Protein AF-A0A5C6PPE0-F1 (afdb_monomer_lite)

Organism: NCBI:txid433684

Foldseek 3Di:
DQCFLNPPPLVVCVVPVPDPAAEEEEDQDPVSLVNQCPDPSDDPVRYDYDHDDPVDPPDDDPDDPPPDPDDDDDCVVVVDDPVD

Sequence (84 aa):
VGCGVGNSVFPIINSIKETDAFLFCCDFSPYAVQLVKAHPEYNESVCHAFVHDICEETACFPFPPQSLDVILAVFVLSAIHPDR

Structure (mmCIF, N/CA/C/O backbone):
data_AF-A0A5C6PPE0-F1
#
_entry.id   AF-A0A5C6PPE0-F1
#
loop_
_atom_site.group_PDB
_atom_site.id
_atom_site.type_symbol
_atom_site.label_atom_id
_atom_site.label_alt_id
_atom_site.label_comp_id
_atom_site.label_asym_id
_atom_site.label_entity_id
_atom_site.label_seq_id
_atom_site.pdbx_PDB_ins_code
_atom_site.Cartn_x
_atom_site.Cartn_y
_atom_site.Cartn_z
_atom_site.occupancy
_atom_site.B_iso_or_equiv
_atom_site.auth_seq_id
_atom_site.auth_comp_id
_atom_site.auth_asym_id
_atom_site.auth_atom_id
_atom_site.pdbx_PDB_model_num
ATOM 1 N N . VAL A 1 1 ? -2.369 -0.500 -4.666 1.00 96.00 1 VAL A N 1
ATOM 2 C CA . VAL A 1 1 ? -1.203 -0.899 -5.483 1.00 96.00 1 VAL A CA 1
ATOM 3 C C . VAL A 1 1 ? -0.492 0.346 -5.987 1.00 96.00 1 VAL A C 1
ATOM 5 O O . VAL A 1 1 ? -1.171 1.241 -6.485 1.00 96.00 1 VAL A O 1
ATOM 8 N N . GLY A 1 2 ? 0.833 0.413 -5.831 1.00 96.38 2 GLY A N 1
ATOM 9 C CA . GLY A 1 2 ? 1.620 1.613 -6.132 1.00 96.38 2 GLY A CA 1
ATOM 10 C C . GLY A 1 2 ? 1.374 2.707 -5.096 1.00 96.38 2 GLY A C 1
ATOM 11 O O . GLY A 1 2 ? 0.923 3.797 -5.435 1.00 96.38 2 GLY A O 1
ATOM 12 N N . CYS A 1 3 ? 1.551 2.392 -3.808 1.00 97.25 3 CYS A N 1
ATOM 13 C CA . CYS A 1 3 ? 1.249 3.342 -2.738 1.00 97.25 3 CYS A CA 1
ATOM 14 C C . CYS A 1 3 ? 2.218 4.530 -2.692 1.00 97.25 3 CYS A C 1
ATOM 16 O O . CYS A 1 3 ? 1.879 5.557 -2.094 1.00 97.25 3 CYS A O 1
ATOM 18 N N . GLY A 1 4 ? 3.398 4.407 -3.314 1.00 96.94 4 GLY A N 1
ATOM 19 C CA . GLY A 1 4 ? 4.450 5.407 -3.255 1.00 96.94 4 GLY A CA 1
ATOM 20 C C . GLY A 1 4 ? 4.728 5.818 -1.812 1.00 96.94 4 GLY A C 1
ATOM 21 O O . GLY A 1 4 ? 4.719 4.993 -0.901 1.00 96.94 4 GLY A O 1
ATOM 22 N N . VAL A 1 5 ? 4.907 7.119 -1.592 1.00 97.12 5 VAL A N 1
ATOM 23 C CA . VAL A 1 5 ? 5.146 7.697 -0.258 1.00 97.12 5 VAL A CA 1
ATOM 24 C C . VAL A 1 5 ? 3.871 7.889 0.580 1.00 97.12 5 VAL A C 1
ATOM 26 O O . VAL A 1 5 ? 3.932 8.483 1.649 1.00 97.12 5 VAL A O 1
ATOM 29 N N . GLY A 1 6 ? 2.715 7.399 0.114 1.00 97.44 6 GLY A N 1
ATOM 30 C CA . GLY A 1 6 ? 1.487 7.344 0.913 1.00 97.44 6 GLY A CA 1
ATOM 31 C C . GLY A 1 6 ? 0.456 8.4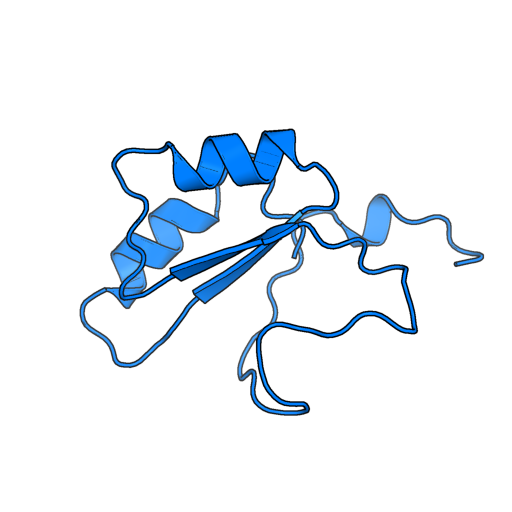51 0.668 1.00 97.44 6 GLY A C 1
ATOM 32 O O . GLY A 1 6 ? -0.531 8.511 1.393 1.00 97.44 6 GLY A O 1
ATOM 33 N N . ASN A 1 7 ? 0.597 9.276 -0.377 1.00 96.88 7 ASN A N 1
ATOM 34 C CA . ASN A 1 7 ? -0.324 10.398 -0.647 1.00 96.88 7 ASN A CA 1
ATOM 35 C C . ASN A 1 7 ? -1.805 9.989 -0.771 1.00 96.88 7 ASN A C 1
ATOM 37 O O . ASN A 1 7 ? -2.686 10.757 -0.398 1.00 96.88 7 ASN A O 1
ATOM 41 N N . SER A 1 8 ? -2.090 8.788 -1.281 1.00 96.31 8 SER A N 1
ATOM 42 C CA . SER A 1 8 ? -3.449 8.227 -1.273 1.00 96.31 8 SER A CA 1
ATOM 43 C C . SER A 1 8 ? -3.748 7.416 -0.011 1.00 96.31 8 SER A C 1
ATOM 45 O O . SER A 1 8 ? -4.903 7.307 0.376 1.00 96.31 8 SER A O 1
ATOM 47 N N . VAL A 1 9 ? -2.726 6.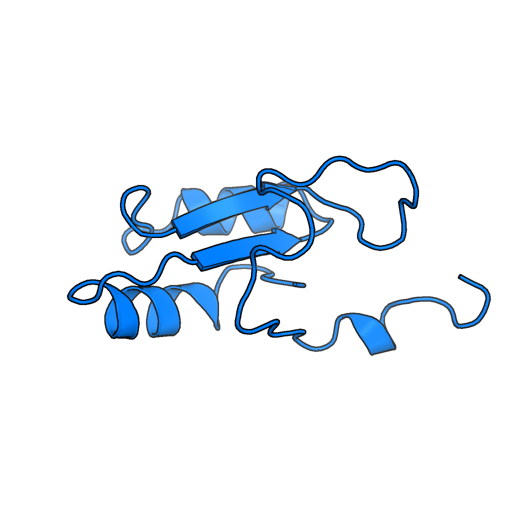856 0.642 1.00 97.94 9 VAL A N 1
ATOM 48 C CA . VAL A 1 9 ? -2.875 5.967 1.804 1.00 97.94 9 VAL A CA 1
ATOM 49 C C . VAL A 1 9 ? -3.460 6.719 2.996 1.00 97.94 9 VAL A C 1
ATOM 51 O O . VAL A 1 9 ? -4.453 6.267 3.555 1.00 97.94 9 VAL A O 1
ATOM 54 N N . PHE A 1 10 ? -2.902 7.873 3.369 1.00 98.06 10 PHE A N 1
ATOM 55 C CA . PHE A 1 10 ? -3.315 8.562 4.601 1.00 98.06 10 PHE A CA 1
ATOM 56 C C . PHE A 1 10 ? -4.744 9.125 4.554 1.00 98.06 10 PHE A C 1
ATOM 58 O O . PHE A 1 10 ? -5.504 8.873 5.493 1.00 98.06 10 PHE A O 1
ATOM 65 N N . PRO A 1 11 ? -5.194 9.775 3.457 1.00 97.44 11 PRO A N 1
ATOM 66 C CA . PRO A 1 11 ? -6.597 10.167 3.336 1.00 97.44 11 PRO A CA 1
ATOM 67 C C . PRO A 1 11 ? -7.565 8.977 3.411 1.00 97.44 11 PRO A C 1
ATOM 69 O O . PRO A 1 11 ? -8.645 9.104 3.992 1.00 97.44 11 PRO A O 1
ATOM 72 N N . ILE A 1 12 ? -7.179 7.814 2.865 1.00 97.44 12 ILE A N 1
ATOM 73 C CA . ILE A 1 12 ? -7.983 6.588 2.951 1.00 97.44 12 ILE A CA 1
ATOM 74 C C . ILE A 1 12 ? -8.035 6.091 4.395 1.00 97.44 12 ILE A C 1
ATOM 76 O O . ILE A 1 12 ? -9.136 5.898 4.900 1.00 97.44 12 ILE A O 1
ATOM 80 N N . ILE A 1 13 ? -6.890 5.962 5.081 1.00 97.44 13 ILE A N 1
ATOM 81 C CA . ILE A 1 13 ? -6.827 5.578 6.503 1.00 97.44 13 ILE A CA 1
ATOM 82 C C . ILE A 1 13 ? -7.772 6.452 7.331 1.00 97.44 13 ILE A C 1
ATOM 84 O O . ILE A 1 13 ? -8.609 5.938 8.069 1.00 97.44 13 ILE A O 1
ATOM 88 N N . ASN A 1 14 ? -7.691 7.775 7.169 1.00 96.56 14 ASN A N 1
ATOM 89 C CA . ASN A 1 14 ? -8.526 8.699 7.928 1.00 96.56 14 ASN A CA 1
ATOM 90 C C . ASN A 1 14 ? -10.029 8.555 7.620 1.00 96.56 14 ASN A C 1
ATOM 92 O O . ASN A 1 14 ? -10.852 8.830 8.491 1.00 96.56 14 ASN A O 1
ATOM 96 N N . SER A 1 15 ? -10.381 8.118 6.409 1.00 96.62 15 SER A N 1
ATOM 97 C CA . SER A 1 15 ? -11.771 7.904 5.989 1.00 96.62 15 SER A CA 1
ATOM 98 C C . SER A 1 15 ? -12.346 6.572 6.477 1.00 96.62 15 SER A C 1
ATOM 100 O O . SER A 1 15 ? -13.549 6.488 6.703 1.00 96.62 15 SER A O 1
ATOM 102 N N . ILE A 1 16 ? -11.509 5.540 6.644 1.00 96.38 16 ILE A N 1
ATOM 103 C CA . ILE A 1 16 ? -11.956 4.185 7.012 1.00 96.38 16 ILE A CA 1
ATOM 104 C C . ILE A 1 16 ? -11.783 3.849 8.496 1.00 96.38 16 ILE A C 1
ATOM 106 O O . ILE A 1 16 ? -12.306 2.833 8.939 1.00 96.38 16 ILE A O 1
ATOM 110 N N . LYS A 1 17 ? -11.071 4.672 9.275 1.00 93.88 17 LYS A N 1
ATOM 111 C CA . LYS A 1 17 ? -10.680 4.349 10.662 1.00 93.88 17 LYS A CA 1
ATOM 112 C C . LYS A 1 17 ? -11.829 4.039 11.636 1.00 93.88 17 LYS A C 1
ATOM 114 O O . LYS A 1 17 ? -11.587 3.374 12.632 1.00 93.88 17 LYS A O 1
ATOM 119 N N . GLU A 1 18 ? -13.047 4.504 11.351 1.00 94.44 18 GLU A N 1
ATOM 120 C CA . GLU A 1 18 ? -14.260 4.244 12.153 1.00 94.44 18 GLU A CA 1
ATOM 121 C C . GLU A 1 18 ? -15.191 3.212 11.481 1.00 94.44 18 GLU A C 1
ATOM 123 O O . GLU A 1 18 ? -16.402 3.210 11.696 1.00 94.44 18 GLU A O 1
ATOM 128 N N . THR A 1 19 ? -14.645 2.378 10.595 1.00 95.88 19 THR A N 1
ATOM 129 C CA . THR A 1 19 ? -15.370 1.339 9.852 1.00 95.88 19 THR A CA 1
ATOM 130 C C . THR A 1 19 ? -14.678 -0.013 10.025 1.00 95.88 19 THR A C 1
ATOM 132 O O . THR A 1 19 ? -13.543 -0.071 10.491 1.00 95.88 19 THR A O 1
ATOM 135 N N . ASP A 1 20 ? -15.322 -1.092 9.578 1.00 95.06 20 ASP A N 1
ATOM 136 C CA . ASP A 1 20 ? -14.725 -2.437 9.569 1.00 95.06 20 ASP A CA 1
ATOM 137 C C . ASP A 1 20 ? -13.795 -2.684 8.360 1.00 95.06 20 ASP A C 1
ATOM 139 O O . ASP A 1 20 ? -13.377 -3.815 8.107 1.00 95.06 20 ASP A O 1
ATOM 143 N N . ALA A 1 21 ? -13.481 -1.649 7.572 1.00 97.19 21 ALA A N 1
ATOM 144 C CA . ALA A 1 21 ? -12.609 -1.778 6.411 1.00 97.19 21 ALA A CA 1
ATOM 145 C C . ALA A 1 21 ? -11.124 -1.796 6.807 1.00 97.19 21 ALA A C 1
ATOM 147 O O . ALA A 1 21 ? -10.683 -1.089 7.714 1.00 97.19 21 ALA A O 1
ATOM 148 N N . PHE A 1 22 ? -10.332 -2.561 6.056 1.00 98.00 22 PHE A N 1
ATOM 149 C CA . PHE A 1 22 ? -8.890 -2.675 6.245 1.00 98.00 22 PHE A CA 1
ATOM 150 C C . PHE A 1 22 ? -8.147 -2.376 4.941 1.00 98.00 22 PHE A C 1
ATOM 152 O O . PHE A 1 22 ? -8.502 -2.888 3.878 1.00 98.00 22 PHE A O 1
ATOM 159 N N . LEU A 1 23 ? -7.096 -1.559 5.010 1.00 98.38 23 LEU A N 1
ATOM 160 C CA . LEU A 1 23 ? -6.304 -1.163 3.850 1.00 98.38 23 LEU A CA 1
ATOM 161 C C . LEU A 1 23 ? -5.027 -1.998 3.726 1.00 98.38 23 LEU A C 1
ATOM 163 O O . LEU A 1 23 ? -4.103 -1.880 4.523 1.00 98.38 23 LEU A O 1
ATOM 167 N N . PHE A 1 24 ? -4.907 -2.754 2.641 1.00 98.38 24 PHE A N 1
ATOM 168 C CA . PHE A 1 24 ? -3.618 -3.274 2.194 1.00 98.38 24 PHE A CA 1
ATOM 169 C C . PHE A 1 24 ? -3.018 -2.323 1.160 1.00 98.38 24 PHE A C 1
ATOM 171 O O . PHE A 1 24 ? -3.654 -1.997 0.154 1.00 98.38 24 PHE A O 1
ATOM 178 N N . CYS A 1 25 ? -1.783 -1.873 1.378 1.00 98.06 25 CYS A N 1
ATOM 179 C CA . CYS A 1 25 ? -1.081 -1.026 0.420 1.00 98.06 25 CYS A CA 1
ATOM 180 C C . CYS A 1 25 ? 0.339 -1.540 0.163 1.00 98.06 25 CYS A C 1
ATOM 182 O O . CYS A 1 25 ? 0.999 -2.083 1.046 1.00 98.06 25 CYS A O 1
ATOM 184 N N . CYS A 1 26 ? 0.796 -1.414 -1.081 1.00 97.81 26 CYS A N 1
ATOM 185 C CA . CYS A 1 26 ? 2.099 -1.919 -1.485 1.00 97.81 26 CYS A CA 1
ATOM 186 C C . CYS A 1 26 ? 2.751 -1.062 -2.558 1.00 97.81 26 CYS A C 1
ATOM 188 O O . CYS A 1 26 ? 2.065 -0.396 -3.344 1.00 97.81 26 CYS A O 1
ATOM 190 N N . ASP A 1 27 ? 4.074 -1.133 -2.588 1.00 97.81 27 ASP A N 1
ATOM 191 C CA . ASP A 1 27 ? 4.936 -0.560 -3.612 1.00 97.81 27 ASP A CA 1
ATOM 192 C C . ASP A 1 27 ? 6.138 -1.487 -3.836 1.00 97.81 27 ASP A C 1
ATOM 194 O O . ASP A 1 27 ? 6.553 -2.195 -2.911 1.00 97.81 27 ASP A O 1
ATOM 198 N N . PHE A 1 28 ? 6.713 -1.478 -5.040 1.00 95.44 28 PHE A N 1
ATOM 199 C CA . PHE A 1 28 ? 7.918 -2.261 -5.326 1.00 95.44 28 PHE A CA 1
ATOM 200 C C . PHE A 1 28 ? 9.145 -1.679 -4.608 1.00 95.44 28 PHE A C 1
ATOM 202 O O . PHE A 1 28 ? 10.112 -2.394 -4.359 1.00 95.44 28 PHE A O 1
ATOM 209 N N . SER A 1 29 ? 9.115 -0.385 -4.261 1.00 96.75 29 SER A N 1
ATOM 210 C CA . SER A 1 29 ? 10.198 0.309 -3.571 1.00 96.75 29 SER A CA 1
ATOM 211 C C . SER A 1 29 ? 10.141 0.088 -2.052 1.00 96.75 29 SER A C 1
ATOM 213 O O . SER A 1 29 ? 9.232 0.599 -1.384 1.00 96.75 29 SER A O 1
ATOM 215 N N . PRO A 1 30 ? 11.153 -0.568 -1.445 1.00 97.94 30 PRO A N 1
ATOM 216 C CA . PRO A 1 30 ? 11.239 -0.696 0.010 1.00 97.94 30 PRO A CA 1
ATOM 217 C C . PRO A 1 30 ? 11.293 0.655 0.723 1.00 97.94 30 PRO A C 1
ATOM 219 O O . PRO A 1 30 ? 10.741 0.812 1.810 1.00 97.94 30 PRO A O 1
ATOM 222 N N . TYR A 1 31 ? 11.924 1.645 0.089 1.00 98.44 31 TYR A N 1
ATOM 223 C CA . TYR A 1 31 ? 12.035 2.996 0.626 1.00 98.44 31 TYR A CA 1
ATOM 224 C C . TYR A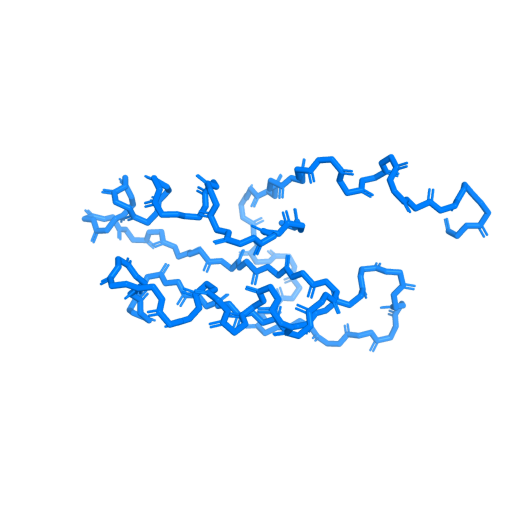 1 31 ? 10.675 3.701 0.683 1.00 98.44 31 TYR A C 1
ATOM 226 O O . TYR A 1 31 ? 10.353 4.344 1.679 1.00 98.44 31 TYR A O 1
ATOM 234 N N . ALA A 1 32 ? 9.838 3.533 -0.344 1.00 98.19 32 ALA A N 1
ATOM 235 C CA . ALA A 1 32 ? 8.486 4.085 -0.359 1.00 98.19 32 ALA A CA 1
ATOM 236 C C . ALA A 1 32 ? 7.630 3.502 0.781 1.00 98.19 32 ALA A C 1
ATOM 238 O O . ALA A 1 32 ? 7.023 4.245 1.552 1.00 98.19 32 ALA A O 1
ATOM 239 N N . VAL A 1 33 ? 7.670 2.178 0.961 1.00 98.50 33 VAL A N 1
ATOM 240 C CA . VAL A 1 33 ? 6.970 1.489 2.058 1.00 98.50 33 VAL A CA 1
ATOM 241 C C . VAL A 1 33 ? 7.500 1.915 3.428 1.00 98.50 33 VAL A C 1
ATOM 243 O O . VAL A 1 33 ? 6.715 2.107 4.356 1.00 98.50 33 VAL A O 1
ATOM 246 N N . GLN A 1 34 ? 8.814 2.107 3.570 1.00 98.62 34 GLN A N 1
ATOM 247 C CA . GLN A 1 34 ? 9.409 2.635 4.798 1.00 98.62 34 GLN A CA 1
ATOM 248 C C . GLN A 1 34 ? 8.865 4.031 5.131 1.00 98.62 34 GLN A C 1
ATOM 250 O O . GLN A 1 34 ? 8.506 4.277 6.281 1.00 98.62 34 GLN A O 1
ATOM 255 N N . LEU A 1 35 ? 8.775 4.927 4.142 1.00 98.62 35 LEU A N 1
ATOM 256 C CA . LEU A 1 35 ? 8.217 6.269 4.332 1.00 98.62 35 LEU A CA 1
ATOM 257 C C . LEU A 1 35 ? 6.741 6.222 4.740 1.00 98.62 35 LEU A C 1
ATOM 259 O O . LEU A 1 35 ? 6.346 6.960 5.639 1.00 98.62 35 LEU A O 1
ATOM 263 N N . VAL A 1 36 ? 5.949 5.321 4.147 1.00 98.62 36 VAL A N 1
ATOM 264 C CA . VAL A 1 36 ? 4.545 5.119 4.542 1.00 98.62 36 VAL A CA 1
ATOM 265 C C . VAL A 1 36 ? 4.448 4.695 6.006 1.00 98.62 36 VAL A C 1
ATOM 267 O O . VAL A 1 36 ? 3.696 5.304 6.759 1.00 98.62 36 VAL A O 1
ATOM 270 N N . LYS A 1 37 ? 5.231 3.693 6.427 1.00 98.56 37 LYS A N 1
ATOM 271 C CA . LYS A 1 37 ? 5.214 3.179 7.808 1.00 98.56 37 LYS A CA 1
ATOM 272 C C . LYS A 1 37 ? 5.727 4.181 8.842 1.00 98.56 37 LYS A C 1
ATOM 274 O O . LYS A 1 37 ? 5.294 4.144 9.986 1.00 98.56 37 LYS A O 1
ATOM 279 N N . ALA A 1 38 ? 6.661 5.050 8.459 1.00 98.31 38 ALA A N 1
ATOM 280 C CA . ALA A 1 38 ? 7.228 6.066 9.343 1.00 98.31 38 ALA A CA 1
ATOM 281 C C . ALA A 1 38 ? 6.335 7.311 9.497 1.00 98.31 38 ALA A C 1
ATOM 283 O O . ALA A 1 38 ? 6.630 8.177 10.323 1.00 98.31 38 ALA A O 1
ATOM 284 N N . HIS A 1 39 ? 5.277 7.440 8.693 1.00 98.38 39 HIS A N 1
ATOM 285 C CA . HIS A 1 39 ? 4.409 8.608 8.719 1.00 98.38 39 HIS A CA 1
ATOM 286 C C . HIS A 1 39 ? 3.537 8.636 9.992 1.00 98.38 39 HIS A C 1
ATOM 288 O O . HIS A 1 39 ? 2.968 7.604 10.346 1.00 98.38 39 HIS A O 1
ATOM 294 N N . PRO A 1 40 ? 3.345 9.795 10.658 1.00 97.62 40 PRO A N 1
ATOM 295 C CA . PRO A 1 40 ? 2.567 9.883 11.903 1.00 97.62 40 PRO A CA 1
ATOM 296 C C . PRO A 1 40 ? 1.101 9.445 11.791 1.00 97.62 40 PRO A C 1
ATOM 298 O O . PRO A 1 40 ? 0.501 9.045 12.781 1.00 97.62 40 PRO A O 1
ATOM 301 N N . GLU A 1 41 ? 0.517 9.542 10.595 1.00 96.75 41 GLU A N 1
ATOM 302 C CA . GLU A 1 41 ? -0.865 9.112 10.329 1.00 96.75 41 GLU A CA 1
ATOM 303 C C . GLU A 1 41 ? -0.979 7.627 9.952 1.00 96.75 41 GLU A C 1
ATOM 305 O O . GLU A 1 41 ? -2.079 7.136 9.698 1.00 96.75 41 GLU A O 1
ATOM 310 N N . TYR A 1 42 ? 0.139 6.898 9.882 1.00 98.00 42 TYR A N 1
ATOM 311 C CA . TYR A 1 42 ? 0.091 5.460 9.671 1.00 98.00 42 TYR A CA 1
ATOM 312 C C . TYR A 1 42 ? -0.511 4.776 10.898 1.00 98.00 42 TYR A C 1
ATOM 314 O O . TYR A 1 42 ? -0.100 5.018 12.032 1.00 98.00 42 TYR A O 1
ATOM 322 N N . ASN A 1 43 ? -1.489 3.905 10.663 1.00 96.88 43 ASN A N 1
ATOM 323 C CA . ASN A 1 43 ? -2.154 3.159 11.717 1.00 96.88 43 ASN A CA 1
ATOM 324 C C . ASN A 1 43 ? -2.223 1.674 11.349 1.00 96.88 43 ASN A C 1
ATOM 326 O O . ASN A 1 43 ? -2.986 1.278 10.467 1.00 96.88 43 ASN A O 1
ATOM 330 N N . GLU A 1 44 ? -1.450 0.856 12.064 1.00 96.88 44 GLU A N 1
ATOM 331 C CA . GLU A 1 44 ? -1.380 -0.595 11.865 1.00 96.88 44 GLU A CA 1
ATOM 332 C C . GLU A 1 44 ? -2.698 -1.319 12.170 1.00 96.88 44 GLU A C 1
ATOM 334 O O . GLU A 1 44 ? -2.908 -2.426 11.681 1.00 96.88 44 GLU A O 1
ATOM 339 N N . SER A 1 45 ? -3.614 -0.704 12.931 1.00 96.38 45 SER A N 1
ATOM 340 C CA . SER A 1 45 ? -4.908 -1.320 13.241 1.00 96.38 45 SER A CA 1
ATOM 341 C C . SER A 1 45 ? -5.862 -1.359 12.044 1.00 96.38 45 SER A C 1
ATOM 343 O O . SER A 1 45 ? -6.797 -2.152 12.047 1.00 96.38 45 SER A O 1
ATOM 345 N N . VAL A 1 46 ? -5.651 -0.504 11.037 1.00 97.56 46 VAL A N 1
ATOM 346 C CA . VAL A 1 46 ? -6.528 -0.376 9.855 1.00 97.56 46 VAL A CA 1
ATOM 347 C C . VAL A 1 46 ? -5.763 -0.405 8.532 1.00 97.56 46 VAL A C 1
ATOM 349 O O . VAL A 1 46 ? -6.369 -0.298 7.467 1.00 97.56 46 VAL A O 1
ATOM 352 N N . CYS A 1 47 ? -4.434 -0.522 8.571 1.00 98.25 47 CYS A N 1
ATOM 353 C CA . CYS A 1 47 ? -3.599 -0.531 7.380 1.00 98.25 47 CYS A CA 1
ATOM 354 C C . CYS A 1 47 ? -2.393 -1.464 7.527 1.00 98.25 47 CYS A C 1
ATOM 356 O O . CYS A 1 47 ? -1.692 -1.446 8.535 1.00 98.25 47 CYS A O 1
ATOM 358 N N . HIS A 1 48 ? -2.081 -2.207 6.465 1.00 98.44 48 HIS A N 1
ATOM 359 C CA . HIS A 1 48 ? -0.844 -2.968 6.325 1.00 98.44 48 HIS A CA 1
ATOM 360 C C . HIS A 1 48 ? -0.099 -2.561 5.051 1.00 98.44 48 HIS A C 1
ATOM 362 O O . HIS A 1 48 ? -0.528 -2.873 3.936 1.00 98.44 48 HIS A O 1
ATOM 368 N N . ALA A 1 49 ? 1.037 -1.880 5.226 1.00 98.44 49 ALA A N 1
ATOM 369 C CA . ALA A 1 49 ? 1.956 -1.549 4.142 1.00 98.44 49 ALA A CA 1
ATOM 370 C C . ALA A 1 49 ? 3.014 -2.652 3.943 1.00 98.44 49 ALA A C 1
ATOM 372 O O . ALA A 1 49 ? 3.668 -3.073 4.904 1.00 98.44 49 ALA A O 1
ATOM 373 N N . PHE A 1 50 ? 3.240 -3.097 2.707 1.00 98.19 50 PHE A N 1
ATOM 374 C CA . PHE A 1 50 ? 4.225 -4.141 2.393 1.00 98.19 50 PHE A CA 1
ATOM 375 C C . PHE A 1 50 ? 4.936 -3.901 1.059 1.00 98.19 50 PHE A C 1
ATOM 377 O O . PHE A 1 50 ? 4.411 -3.245 0.164 1.00 98.19 50 PHE A O 1
ATOM 384 N N . VAL A 1 51 ? 6.162 -4.414 0.941 1.00 97.25 51 VAL A N 1
ATOM 385 C 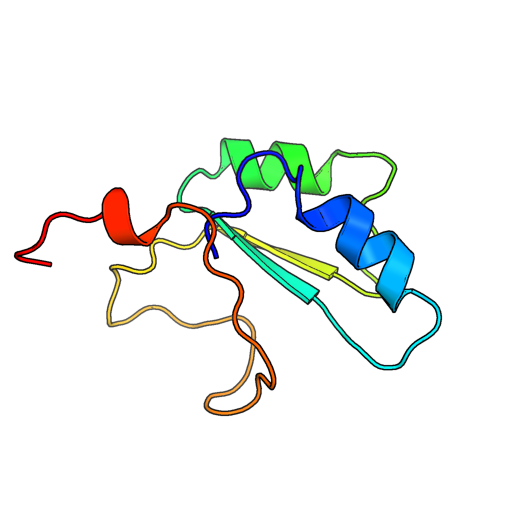CA . VAL A 1 51 ? 6.941 -4.335 -0.302 1.00 97.25 51 VAL A CA 1
ATOM 386 C C . VAL A 1 51 ? 6.483 -5.443 -1.232 1.00 97.25 51 VAL A C 1
ATOM 388 O O . VAL A 1 51 ? 6.402 -6.594 -0.803 1.00 97.25 51 VAL A O 1
ATOM 391 N N . HIS A 1 52 ? 6.175 -5.100 -2.480 1.00 96.12 52 HIS A N 1
ATOM 392 C CA . HIS A 1 52 ? 5.737 -6.084 -3.461 1.00 96.12 52 HIS A CA 1
ATOM 393 C C . HIS A 1 52 ? 5.932 -5.597 -4.899 1.00 96.12 52 HIS A C 1
ATOM 395 O O . HIS A 1 52 ? 5.466 -4.509 -5.247 1.00 96.12 52 HIS A O 1
ATOM 401 N N . ASP A 1 53 ? 6.569 -6.420 -5.734 1.00 93.69 53 ASP A N 1
ATOM 402 C CA . ASP A 1 53 ? 6.539 -6.266 -7.190 1.00 93.69 53 ASP A CA 1
ATOM 403 C C . ASP A 1 53 ? 5.312 -7.005 -7.732 1.00 93.69 53 ASP A C 1
ATOM 405 O O . ASP A 1 53 ? 5.228 -8.226 -7.660 1.00 93.69 53 ASP A O 1
ATOM 409 N N . ILE A 1 54 ? 4.348 -6.265 -8.281 1.00 91.56 54 ILE A N 1
ATOM 410 C CA . ILE A 1 54 ? 3.125 -6.868 -8.830 1.00 91.56 54 ILE A CA 1
ATOM 411 C C . ILE A 1 54 ? 3.349 -7.644 -10.134 1.00 91.56 54 ILE A C 1
ATOM 413 O O . ILE A 1 54 ? 2.421 -8.295 -10.603 1.00 91.56 54 ILE A O 1
ATOM 417 N N . CYS A 1 55 ? 4.548 -7.580 -10.717 1.00 90.75 55 CYS A N 1
ATOM 418 C CA . CYS A 1 55 ? 4.935 -8.421 -11.847 1.00 90.75 55 CYS A CA 1
ATOM 419 C C . CYS A 1 55 ? 5.417 -9.816 -11.406 1.00 90.75 55 CYS A C 1
ATOM 421 O O . CYS A 1 55 ? 5.738 -10.643 -12.256 1.00 90.75 55 CYS A O 1
ATOM 423 N N . GLU A 1 56 ? 5.551 -10.075 -10.102 1.00 90.56 56 GLU A N 1
ATOM 424 C CA . GLU A 1 56 ? 6.029 -11.359 -9.590 1.00 90.56 56 GLU A CA 1
ATOM 425 C C . GLU A 1 56 ? 4.869 -12.362 -9.455 1.00 90.56 56 GLU A C 1
ATOM 427 O O . GLU A 1 56 ? 4.120 -12.356 -8.481 1.00 90.56 56 GLU A O 1
ATOM 432 N N . GLU A 1 57 ? 4.730 -13.262 -10.434 1.00 84.00 57 GLU A N 1
ATOM 433 C CA . GLU A 1 57 ? 3.614 -14.226 -10.515 1.00 84.00 57 GLU A CA 1
ATOM 434 C C . GLU A 1 57 ? 3.529 -15.200 -9.328 1.00 84.00 57 GLU A C 1
ATOM 436 O O . GLU A 1 57 ? 2.451 -15.684 -8.984 1.00 84.00 57 GLU A O 1
ATOM 441 N N . THR A 1 58 ? 4.664 -15.511 -8.697 1.00 84.81 58 THR A N 1
ATOM 442 C CA . THR A 1 58 ? 4.747 -16.466 -7.581 1.00 84.81 58 THR A CA 1
ATOM 443 C C . THR A 1 58 ? 4.618 -15.810 -6.212 1.00 84.81 58 THR A C 1
ATOM 445 O O . THR A 1 58 ? 4.811 -16.476 -5.192 1.00 84.81 58 THR A O 1
ATOM 448 N N . ALA A 1 59 ? 4.347 -14.508 -6.162 1.00 80.12 59 ALA A N 1
ATOM 449 C CA . ALA A 1 59 ? 4.412 -13.772 -4.920 1.00 80.12 59 ALA A CA 1
ATOM 450 C C . ALA A 1 59 ? 3.189 -14.036 -4.027 1.00 80.12 59 ALA A C 1
ATOM 452 O O . ALA A 1 59 ? 2.033 -14.019 -4.453 1.00 80.12 59 ALA A O 1
ATOM 453 N N . CYS A 1 60 ? 3.457 -14.263 -2.742 1.00 87.75 60 CYS A N 1
ATOM 454 C CA . CYS A 1 60 ? 2.417 -14.404 -1.734 1.00 87.75 60 CYS A CA 1
ATOM 455 C C . CYS A 1 60 ? 1.973 -13.024 -1.248 1.00 87.75 60 CYS A C 1
ATOM 457 O O . CYS A 1 60 ? 2.793 -12.195 -0.844 1.00 87.75 60 CYS A O 1
ATOM 459 N N . PHE A 1 61 ? 0.664 -12.802 -1.225 1.00 94.25 61 PHE A N 1
ATOM 460 C CA . PHE A 1 61 ? 0.075 -11.612 -0.627 1.00 94.25 61 PHE A CA 1
ATOM 461 C C . PHE A 1 61 ? -0.202 -11.825 0.868 1.00 94.25 61 PHE A C 1
ATOM 463 O O . PHE A 1 61 ? -0.496 -12.948 1.283 1.00 94.25 61 PHE A O 1
ATOM 470 N N . PRO A 1 62 ? -0.168 -10.763 1.696 1.00 95.81 62 PRO A N 1
ATOM 471 C CA . PRO A 1 62 ? -0.487 -10.840 3.125 1.00 95.81 62 PRO A CA 1
ATOM 472 C C . PRO A 1 62 ? -2.003 -10.938 3.390 1.00 95.81 62 PRO A C 1
ATOM 474 O O . PRO A 1 62 ? -2.486 -10.520 4.438 1.00 95.81 62 PRO A O 1
ATOM 477 N N . PHE A 1 63 ? -2.761 -11.459 2.427 1.00 95.38 63 PHE A N 1
ATOM 478 C CA . PHE A 1 63 ? -4.203 -11.644 2.482 1.00 95.38 63 PHE A CA 1
ATOM 479 C C . PHE A 1 63 ? -4.613 -12.858 1.631 1.00 95.38 63 PHE A C 1
ATOM 481 O O . PHE A 1 63 ? -3.898 -13.214 0.688 1.00 95.38 63 PHE A O 1
ATOM 488 N N . PRO A 1 64 ? -5.741 -13.519 1.949 1.00 94.75 64 PRO A N 1
ATOM 489 C CA . PRO A 1 64 ? -6.204 -14.675 1.191 1.00 94.75 64 PRO A CA 1
ATOM 490 C C . PRO A 1 64 ? -6.584 -14.338 -0.263 1.00 94.75 64 PRO A C 1
ATOM 492 O O . PRO A 1 64 ? -6.983 -13.212 -0.568 1.00 94.75 64 PRO A O 1
ATOM 495 N N . PRO A 1 65 ? -6.541 -15.317 -1.181 1.00 92.94 65 PRO A N 1
ATOM 496 C CA . PRO A 1 65 ? -7.130 -15.156 -2.504 1.00 92.94 65 PRO A CA 1
ATOM 497 C C . PRO A 1 65 ? -8.613 -14.775 -2.414 1.00 92.94 65 PRO A C 1
ATOM 499 O O . PRO A 1 65 ? -9.334 -15.278 -1.554 1.00 92.94 65 PRO A O 1
ATOM 502 N N . GLN A 1 66 ? -9.069 -13.919 -3.333 1.00 94.56 66 GLN A N 1
ATOM 503 C CA . GLN A 1 66 ? -10.478 -13.510 -3.452 1.00 94.56 66 GLN A CA 1
ATOM 504 C C . GLN A 1 66 ? -11.064 -12.851 -2.185 1.00 94.56 66 GLN A C 1
ATOM 506 O O . GLN A 1 66 ? -12.272 -12.904 -1.973 1.00 94.56 66 GLN A O 1
ATOM 511 N N . SER A 1 67 ? -10.229 -12.220 -1.351 1.00 96.12 67 SER A N 1
ATOM 512 C CA . SER A 1 67 ? -10.665 -11.578 -0.102 1.00 96.12 67 SER A CA 1
ATOM 513 C C . SER A 1 67 ? -10.765 -10.050 -0.158 1.00 96.12 67 SER A C 1
ATOM 515 O O . SER A 1 67 ? -11.016 -9.437 0.873 1.00 96.12 67 SER A O 1
ATOM 517 N N . LEU A 1 68 ? -10.470 -9.420 -1.300 1.00 96.81 68 LEU A N 1
ATOM 518 C CA . LEU A 1 68 ? -10.477 -7.960 -1.443 1.00 96.81 68 LEU A CA 1
ATOM 519 C C . LEU A 1 68 ? -11.742 -7.494 -2.165 1.00 96.81 68 LEU A C 1
ATOM 521 O O . LEU A 1 68 ? -12.045 -7.990 -3.248 1.00 96.81 68 LEU A O 1
ATOM 525 N N . ASP A 1 69 ? -12.412 -6.484 -1.612 1.00 97.44 69 ASP A N 1
ATOM 526 C CA . ASP A 1 69 ? -13.607 -5.883 -2.220 1.00 97.44 69 ASP A CA 1
ATOM 527 C C . ASP A 1 69 ? -13.267 -4.860 -3.314 1.00 97.44 69 ASP A C 1
ATOM 529 O O . ASP A 1 69 ? -13.981 -4.728 -4.308 1.00 97.44 69 ASP A O 1
ATOM 533 N N . VAL A 1 70 ? -12.173 -4.110 -3.133 1.00 96.56 70 VAL A N 1
ATOM 534 C CA . VAL A 1 70 ? -11.760 -3.011 -4.018 1.00 96.56 70 VAL A CA 1
ATOM 535 C C . VAL A 1 70 ? -10.241 -2.998 -4.169 1.00 96.56 70 VAL A C 1
ATOM 537 O O . VAL A 1 70 ? -9.504 -3.127 -3.193 1.00 96.56 70 VAL A O 1
ATOM 540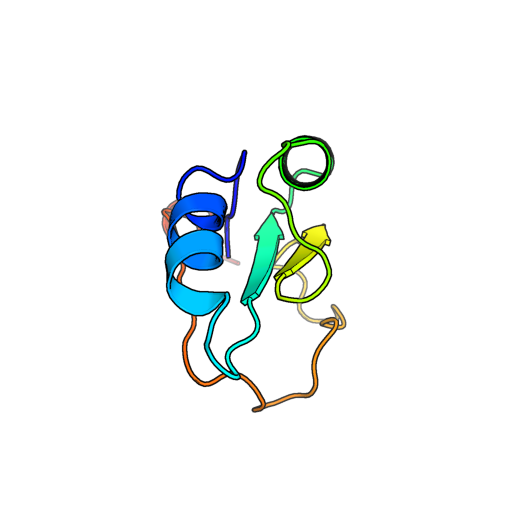 N N . ILE A 1 71 ? -9.763 -2.769 -5.395 1.00 96.31 71 ILE A N 1
ATOM 541 C CA . ILE A 1 71 ? -8.341 -2.569 -5.695 1.00 96.31 71 ILE A CA 1
ATOM 542 C C . ILE A 1 71 ? -8.150 -1.180 -6.304 1.00 96.31 71 ILE A C 1
ATOM 544 O O . ILE A 1 71 ? -8.661 -0.883 -7.381 1.00 96.31 71 ILE A O 1
ATOM 548 N N . LEU A 1 72 ? -7.366 -0.339 -5.627 1.00 96.31 72 LEU A N 1
ATOM 549 C CA . LEU A 1 72 ? -6.906 0.944 -6.157 1.00 96.31 72 LEU A CA 1
ATOM 550 C C . LEU A 1 72 ? -5.499 0.794 -6.746 1.00 96.31 72 LEU A C 1
ATOM 552 O O . LEU A 1 72 ? -4.559 0.412 -6.042 1.00 96.31 72 LEU A O 1
ATOM 556 N N . ALA A 1 73 ? -5.348 1.140 -8.022 1.00 96.00 73 ALA A N 1
ATOM 557 C CA . ALA A 1 73 ? -4.081 1.139 -8.745 1.00 96.00 73 ALA A CA 1
ATOM 558 C C . ALA A 1 73 ? -3.721 2.573 -9.165 1.00 96.00 73 ALA A C 1
ATOM 560 O O . ALA A 1 73 ? -4.391 3.156 -10.014 1.00 96.00 73 ALA A O 1
ATOM 561 N N . VAL A 1 74 ? -2.677 3.155 -8.565 1.00 93.19 74 VAL A N 1
ATOM 562 C CA . VAL A 1 74 ? -2.281 4.555 -8.810 1.00 93.19 74 VAL A CA 1
ATOM 563 C C . VAL A 1 74 ? -1.066 4.590 -9.733 1.00 93.19 74 VAL A C 1
ATOM 565 O O . VAL A 1 74 ? 0.033 4.255 -9.308 1.00 93.19 74 VAL A O 1
ATOM 568 N N . PHE A 1 75 ? -1.273 4.950 -11.006 1.00 88.62 75 PHE A N 1
ATOM 569 C CA . PHE A 1 75 ? -0.239 5.056 -12.060 1.00 88.62 75 PHE A CA 1
ATOM 570 C C . PHE A 1 75 ? 0.688 3.832 -12.236 1.00 88.62 75 PHE A C 1
ATOM 572 O O . PHE A 1 75 ? 1.688 3.907 -12.946 1.00 88.62 75 PHE A O 1
ATOM 579 N N . VAL A 1 76 ? 0.350 2.691 -11.630 1.00 91.94 76 VAL A N 1
ATOM 580 C CA . VAL A 1 76 ? 1.217 1.506 -11.604 1.00 91.94 76 VAL A CA 1
ATOM 581 C C . VAL A 1 76 ? 1.223 0.767 -12.942 1.00 91.94 76 VAL A C 1
ATOM 583 O O . VAL A 1 76 ? 2.280 0.384 -13.422 1.00 91.94 76 VAL A O 1
ATOM 586 N N . LEU A 1 77 ? 0.063 0.625 -13.594 1.00 91.12 77 LEU A N 1
ATOM 587 C CA . LEU A 1 77 ? -0.049 -0.150 -14.835 1.00 91.12 77 LEU A CA 1
ATOM 588 C C . LEU A 1 77 ? 0.713 0.508 -15.990 1.00 91.12 77 LEU A C 1
ATOM 590 O O . LEU A 1 77 ? 1.320 -0.179 -16.798 1.00 91.12 77 LEU A O 1
ATOM 594 N N . SER A 1 78 ? 0.749 1.842 -16.031 1.00 91.06 78 SER A N 1
ATOM 595 C CA . SER A 1 78 ? 1.546 2.593 -17.008 1.00 91.06 78 SER A CA 1
ATOM 596 C C . SER A 1 78 ? 3.057 2.497 -16.782 1.00 91.06 78 SER A C 1
ATOM 598 O O . SER A 1 78 ? 3.819 2.856 -17.674 1.00 91.06 78 SER A O 1
ATOM 600 N N . ALA A 1 79 ? 3.495 2.063 -15.597 1.00 88.69 79 ALA A N 1
ATOM 601 C CA . ALA A 1 79 ? 4.907 1.893 -15.262 1.00 88.69 79 ALA A CA 1
ATOM 602 C C . ALA A 1 79 ? 5.421 0.470 -15.549 1.00 88.69 79 ALA A C 1
ATOM 604 O O . ALA A 1 79 ? 6.612 0.208 -15.383 1.00 88.69 79 ALA A O 1
ATOM 605 N N . ILE A 1 80 ? 4.542 -0.442 -15.975 1.00 90.94 80 ILE A N 1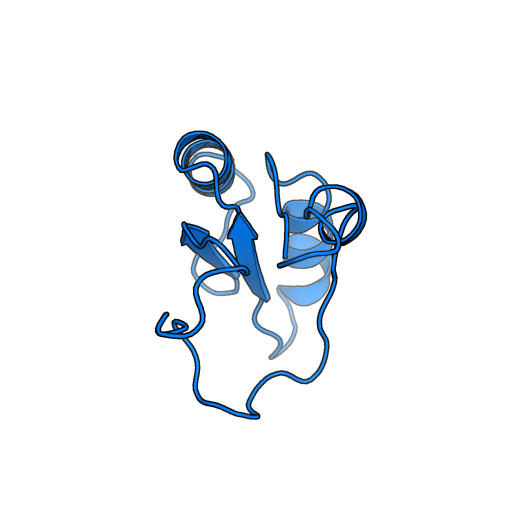
ATOM 606 C CA . ILE A 1 80 ? 4.879 -1.829 -16.295 1.00 90.94 80 ILE A CA 1
ATOM 607 C C . ILE A 1 80 ? 5.099 -1.956 -17.801 1.00 90.94 80 ILE A C 1
ATOM 609 O O . ILE A 1 80 ? 4.348 -1.405 -18.606 1.00 90.94 80 ILE A O 1
ATOM 613 N N . HIS A 1 81 ? 6.158 -2.671 -18.183 1.00 90.31 81 HIS A N 1
ATOM 614 C CA . HIS A 1 81 ? 6.427 -2.966 -19.586 1.00 90.31 81 HIS A CA 1
ATOM 615 C C . HIS A 1 81 ? 5.297 -3.840 -20.158 1.00 90.31 81 HIS A C 1
ATOM 617 O O . HIS A 1 81 ? 4.935 -4.811 -19.505 1.00 90.31 81 HIS A O 1
ATOM 623 N N . PRO A 1 82 ? 4.763 -3.564 -21.361 1.00 88.25 82 PRO A N 1
ATOM 624 C CA . PRO A 1 82 ? 3.607 -4.291 -21.903 1.00 88.25 82 PRO A CA 1
ATOM 625 C C . PRO A 1 82 ? 3.853 -5.786 -22.157 1.00 88.25 82 PRO A C 1
ATOM 627 O O . PRO A 1 82 ? 2.897 -6.546 -22.241 1.00 88.25 82 PRO A O 1
ATOM 630 N N . ASP A 1 83 ? 5.119 -6.195 -22.284 1.00 86.31 83 ASP A N 1
ATOM 631 C CA . ASP A 1 83 ? 5.513 -7.606 -22.438 1.00 86.31 83 ASP A CA 1
ATOM 632 C C . ASP A 1 83 ? 5.685 -8.341 -21.090 1.00 86.31 83 ASP A C 1
ATOM 634 O O . ASP A 1 83 ? 6.269 -9.425 -21.052 1.00 86.31 83 ASP A O 1
ATOM 638 N N . ARG A 1 84 ? 5.251 -7.727 -19.983 1.00 73.00 84 ARG A N 1
ATOM 639 C CA . ARG A 1 84 ? 5.133 -8.364 -18.668 1.00 73.00 84 ARG A CA 1
ATOM 640 C C . ARG A 1 84 ? 3.690 -8.711 -18.342 1.00 73.00 84 ARG A C 1
ATOM 642 O O . ARG A 1 84 ? 2.784 -7.984 -18.803 1.00 73.00 84 ARG A O 1
#

Secondary structure (DSSP, 8-state):
---TTSTTHHHHHHHHTTSS--EEEEES-HHHHHHHHHSTT--TTTEEEEE--TT-TTPPPSS-TT--S-----S-GGGS-TT-

pLDDT: mean 95.0, std 4.47, range [73.0, 98.62]

InterPro domains:
  IPR013217 Methyltransferase type 12 [PF08242] (1-82)
  IPR026113 tRNA N(3)-methylcytidine methyltransferase METTL2/6/8-like [PTHR22809] (1-84)
  IPR029063 S-adenosyl-L-methionine-dependent methyltransferase superfamily [G3DSA:3.40.50.150] (1-84)
  IPR029063 S-adenosyl-L-methionine-dependent methyltransferase superfamily [SSF53335] (1-83)

Radius of gyration: 12.87 Å; chains: 1; bounding box: 27×27×36 Å